Protein AF-A0A9Q9IBZ7-F1 (afdb_monomer_lite)

Structure (mmCIF, N/CA/C/O backbone):
data_AF-A0A9Q9IBZ7-F1
#
_entry.id   AF-A0A9Q9IBZ7-F1
#
loop_
_atom_site.group_PDB
_atom_site.id
_atom_site.type_symbol
_atom_site.label_atom_id
_atom_site.label_alt_id
_atom_site.label_comp_id
_atom_site.label_asym_id
_atom_site.label_entity_id
_atom_site.label_seq_id
_atom_site.pdbx_PDB_ins_code
_atom_site.Cartn_x
_atom_site.Cartn_y
_atom_site.Cartn_z
_atom_site.occupancy
_atom_site.B_iso_or_equiv
_atom_site.auth_seq_id
_atom_site.auth_comp_id
_atom_site.auth_asym_id
_atom_site.auth_atom_id
_atom_site.pdbx_PDB_model_num
ATOM 1 N N . MET A 1 1 ? -62.272 -36.941 -54.232 1.00 38.38 1 MET A N 1
ATOM 2 C CA . MET A 1 1 ? -61.628 -38.076 -54.923 1.00 38.38 1 MET A CA 1
ATOM 3 C C . MET A 1 1 ? -60.232 -37.636 -55.350 1.00 38.38 1 MET A C 1
ATOM 5 O O . MET A 1 1 ? -60.115 -36.541 -55.879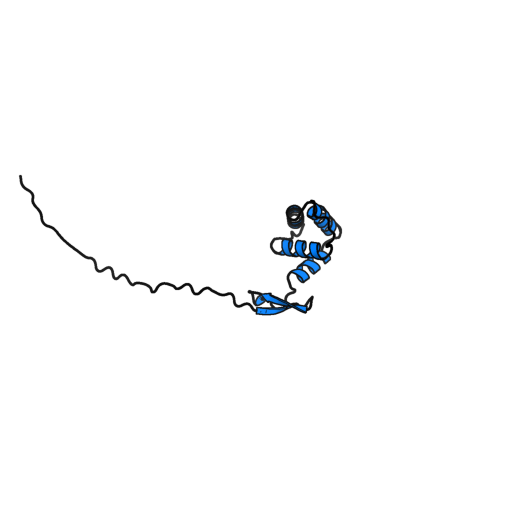 1.00 38.38 1 MET A O 1
ATOM 9 N N . THR A 1 2 ? -59.231 -38.475 -55.047 1.00 40.31 2 THR A N 1
ATOM 10 C CA . THR A 1 2 ? -57.867 -38.568 -55.629 1.00 40.31 2 THR A CA 1
ATOM 11 C C . THR A 1 2 ? -56.883 -37.388 -55.521 1.00 40.31 2 THR A C 1
ATOM 13 O O . THR A 1 2 ? -56.882 -36.484 -56.347 1.00 40.31 2 THR A O 1
ATOM 16 N N . THR A 1 3 ? -55.938 -37.501 -54.580 1.00 44.94 3 THR A N 1
ATOM 17 C CA . THR A 1 3 ? -54.510 -37.130 -54.753 1.00 44.94 3 THR A CA 1
ATOM 18 C C . THR A 1 3 ? -53.800 -38.251 -55.545 1.00 44.94 3 THR A C 1
ATOM 20 O O . THR A 1 3 ? -54.291 -39.383 -55.468 1.00 44.94 3 THR A O 1
ATOM 23 N N . PRO A 1 4 ? -52.681 -38.017 -56.281 1.00 52.25 4 PRO A N 1
ATOM 24 C CA . PRO A 1 4 ? -51.358 -37.988 -55.624 1.00 52.25 4 PRO A CA 1
ATOM 25 C C . PRO A 1 4 ? -50.210 -37.160 -56.279 1.00 52.25 4 PRO A C 1
ATOM 27 O O . PRO A 1 4 ? -50.201 -36.869 -57.467 1.00 52.25 4 PRO A O 1
ATOM 30 N N . LEU A 1 5 ? -49.232 -36.843 -55.413 1.00 40.31 5 LEU A N 1
ATOM 31 C CA . LEU A 1 5 ? -47.754 -36.814 -55.526 1.00 40.31 5 LEU A CA 1
ATOM 32 C C . LEU A 1 5 ? -47.020 -36.429 -56.833 1.00 40.31 5 LEU A C 1
ATOM 34 O O . LEU A 1 5 ? -47.054 -37.167 -57.813 1.00 40.31 5 LEU A O 1
ATOM 38 N N . SER A 1 6 ? -46.105 -35.449 -56.720 1.00 43.56 6 SER A N 1
ATOM 39 C CA . SER A 1 6 ? -44.623 -35.638 -56.721 1.00 43.56 6 SER A CA 1
ATOM 40 C C . SER A 1 6 ? -43.923 -34.267 -56.596 1.00 43.56 6 SER A C 1
ATOM 42 O O . SER A 1 6 ? -44.201 -33.366 -57.375 1.00 43.56 6 SER A O 1
ATOM 44 N N . SER A 1 7 ? -43.224 -33.974 -55.492 1.00 41.06 7 SER A N 1
ATOM 45 C CA . SER A 1 7 ? -41.791 -34.255 -55.234 1.00 41.06 7 SER A CA 1
ATOM 46 C C . SER A 1 7 ? -40.859 -33.405 -56.110 1.00 41.06 7 SER A C 1
ATOM 48 O O . SER A 1 7 ? -40.769 -33.630 -57.307 1.00 41.06 7 SER A O 1
ATOM 50 N N . ALA A 1 8 ? -40.221 -32.383 -55.518 1.00 40.72 8 ALA A N 1
ATOM 51 C CA . ALA A 1 8 ? -38.787 -32.384 -55.151 1.00 40.72 8 ALA A CA 1
ATOM 52 C C . ALA A 1 8 ? -37.955 -31.658 -56.235 1.00 40.72 8 ALA A C 1
ATOM 54 O O . ALA A 1 8 ? -38.229 -31.817 -57.411 1.00 40.72 8 ALA A O 1
ATOM 55 N N . SER A 1 9 ? -36.931 -30.846 -55.990 1.00 42.62 9 SER A N 1
ATOM 56 C CA . SER A 1 9 ? -36.236 -30.371 -54.793 1.00 42.62 9 SER A CA 1
ATOM 57 C C . SER A 1 9 ? -35.233 -29.303 -55.247 1.00 42.62 9 SER A C 1
ATOM 59 O O . SER A 1 9 ? -34.727 -29.417 -56.354 1.00 42.62 9 SER A O 1
ATOM 61 N N . GLY A 1 10 ? -34.886 -28.379 -54.343 1.00 34.22 10 GLY A N 1
ATOM 62 C CA . GLY A 1 10 ? -33.510 -27.918 -54.078 1.00 34.22 10 GLY A CA 1
ATOM 63 C C . GLY A 1 10 ? -32.733 -27.188 -55.191 1.00 34.22 10 GLY A C 1
ATOM 64 O O . GLY A 1 10 ? -32.746 -27.550 -56.349 1.00 34.22 10 GLY A O 1
ATOM 65 N N . GLY A 1 11 ? -31.952 -26.157 -54.918 1.00 37.53 11 GLY A N 1
ATOM 66 C CA . GLY A 1 11 ? -31.615 -25.530 -53.660 1.00 37.53 11 GLY A CA 1
ATOM 67 C C . GLY A 1 11 ? -31.117 -24.122 -53.947 1.00 37.53 11 GLY A C 1
ATOM 68 O O . GLY A 1 11 ? -30.552 -23.829 -54.995 1.00 37.53 11 GLY A O 1
ATOM 69 N N . THR A 1 12 ? -31.385 -23.228 -53.010 1.00 42.28 12 THR A N 1
ATOM 70 C CA . THR A 1 12 ? -30.814 -21.890 -53.000 1.00 42.28 12 THR A CA 1
ATOM 71 C C . THR A 1 12 ? -29.309 -22.013 -52.794 1.00 42.28 12 THR A C 1
ATOM 73 O O . THR A 1 12 ? -28.880 -22.427 -51.712 1.00 42.28 12 THR A O 1
ATOM 76 N N . ASP A 1 13 ? -28.527 -21.638 -53.805 1.00 41.38 13 ASP A N 1
ATOM 77 C CA . ASP A 1 13 ? -27.091 -21.381 -53.699 1.00 41.38 13 ASP A CA 1
ATOM 78 C C . ASP A 1 13 ? -26.866 -20.211 -52.737 1.00 41.38 13 ASP A C 1
ATOM 80 O O . ASP A 1 13 ? -26.723 -19.042 -53.099 1.00 41.38 13 ASP A O 1
ATOM 84 N N . ARG A 1 14 ? -26.890 -20.526 -51.444 1.00 46.03 14 ARG A N 1
ATOM 85 C CA . ARG A 1 14 ? -26.427 -19.625 -50.405 1.00 46.03 14 ARG A CA 1
ATOM 86 C C . ARG A 1 14 ? -24.920 -19.799 -50.374 1.00 46.03 14 ARG A C 1
ATOM 88 O O . ARG A 1 14 ? -24.415 -20.705 -49.709 1.00 46.03 14 ARG A O 1
ATOM 95 N N . ALA A 1 15 ? -24.230 -18.945 -51.129 1.00 41.88 15 ALA A N 1
ATOM 96 C CA . ALA A 1 15 ? -22.787 -18.764 -51.069 1.00 41.88 15 ALA A CA 1
ATOM 97 C C . ALA A 1 15 ? -22.377 -18.588 -49.601 1.00 41.88 15 ALA A C 1
ATOM 99 O O . ALA A 1 15 ? -22.444 -17.507 -49.016 1.00 41.88 15 ALA A O 1
ATOM 100 N N . THR A 1 16 ? -22.026 -19.705 -48.970 1.00 47.00 16 THR A N 1
ATOM 101 C CA . THR A 1 16 ? -21.500 -19.734 -47.618 1.00 47.00 16 THR A CA 1
ATOM 102 C C . THR A 1 16 ? -20.027 -19.456 -47.790 1.00 47.00 16 THR A C 1
ATOM 104 O O . THR A 1 16 ? -19.217 -20.371 -47.930 1.00 47.00 16 THR A O 1
ATOM 107 N N . THR A 1 17 ? -19.687 -18.172 -47.843 1.00 49.53 17 THR A N 1
ATOM 108 C CA . THR A 1 17 ? -18.316 -17.716 -47.661 1.00 49.53 17 THR A CA 1
ATOM 109 C C . THR A 1 17 ? -17.875 -18.231 -46.296 1.00 49.53 17 THR A C 1
ATOM 111 O O . THR A 1 17 ? -18.187 -17.642 -45.261 1.00 49.53 17 THR A O 1
ATOM 114 N N . ARG A 1 18 ? -17.203 -19.390 -46.276 1.00 48.19 18 ARG A N 1
ATOM 115 C CA . ARG A 1 18 ? -16.445 -19.855 -45.119 1.00 48.19 18 ARG A CA 1
ATOM 116 C C . ARG A 1 18 ? -15.372 -18.804 -44.881 1.00 48.19 18 ARG A C 1
ATOM 118 O O . ARG A 1 18 ? -14.331 -18.811 -45.529 1.00 48.19 18 ARG A O 1
ATOM 125 N N . LEU A 1 19 ? -15.659 -17.874 -43.975 1.00 55.09 19 LEU A N 1
ATOM 126 C CA . LEU A 1 19 ? -14.641 -17.041 -43.360 1.00 55.09 19 LEU A CA 1
ATOM 127 C C . LEU A 1 19 ? -13.583 -17.996 -42.791 1.00 55.09 19 LEU A C 1
ATOM 129 O O . LEU A 1 19 ? -13.955 -18.908 -42.042 1.00 55.09 19 LEU A O 1
ATOM 133 N N . PRO A 1 20 ? -12.298 -17.851 -43.159 1.00 46.09 20 PRO A N 1
ATOM 134 C CA . PRO A 1 20 ? -11.250 -18.634 -42.533 1.00 46.09 20 PRO A CA 1
ATOM 135 C C . PRO A 1 20 ? -11.364 -18.414 -41.029 1.00 46.09 20 PRO A C 1
ATOM 137 O O . PRO A 1 20 ? -11.504 -17.276 -40.569 1.00 46.09 20 PRO A O 1
ATOM 140 N N . GLY A 1 21 ? -11.389 -19.520 -40.284 1.00 47.22 21 GLY A N 1
ATOM 141 C CA . GLY A 1 21 ? -11.453 -19.491 -38.835 1.00 47.22 21 GLY A CA 1
ATOM 142 C C . GLY A 1 21 ? -10.446 -18.472 -38.327 1.00 47.22 21 GLY A C 1
ATOM 143 O O . GLY A 1 21 ? -9.260 -18.556 -38.645 1.00 47.22 21 GLY A O 1
ATOM 144 N N . ARG A 1 22 ? -10.931 -17.480 -37.573 1.00 51.72 22 ARG A N 1
ATOM 145 C CA . ARG A 1 22 ? -10.070 -16.660 -36.729 1.00 51.72 22 ARG A CA 1
ATOM 146 C C . ARG A 1 22 ? -9.387 -17.634 -35.782 1.00 51.72 22 ARG A C 1
ATOM 148 O O . ARG A 1 22 ? -9.927 -17.973 -34.734 1.00 51.72 22 ARG A O 1
ATOM 155 N N . THR A 1 23 ? -8.202 -18.101 -36.152 1.00 51.72 23 THR A N 1
ATOM 156 C CA . THR A 1 23 ? -7.213 -18.500 -35.169 1.00 51.72 23 THR A CA 1
ATOM 157 C C . THR A 1 23 ? -6.961 -17.234 -34.373 1.00 51.72 23 THR A C 1
ATOM 159 O O . THR A 1 23 ? -6.244 -16.341 -34.827 1.00 51.72 23 THR A O 1
ATOM 162 N N . SER A 1 24 ? -7.652 -17.100 -33.244 1.00 51.91 24 SER A N 1
ATOM 163 C CA . SER A 1 24 ? -7.319 -16.133 -32.215 1.00 51.91 24 SER A CA 1
ATOM 164 C C . SER A 1 24 ? -5.865 -16.410 -31.860 1.00 51.91 24 SER A C 1
ATOM 166 O O . SER A 1 24 ? -5.583 -17.328 -31.093 1.00 51.91 24 SER A O 1
ATOM 168 N N . ARG A 1 25 ? -4.922 -15.700 -32.496 1.00 60.19 25 ARG A N 1
ATOM 169 C CA . ARG A 1 25 ? -3.534 -15.704 -32.044 1.00 60.19 25 ARG A CA 1
ATOM 170 C C . ARG A 1 25 ? -3.617 -15.337 -30.567 1.00 60.19 25 ARG A C 1
ATOM 172 O O . ARG A 1 25 ? -4.233 -14.312 -30.265 1.00 60.19 25 ARG A O 1
ATOM 179 N N . PRO A 1 26 ? -3.078 -16.155 -29.652 1.00 55.69 26 PRO A N 1
ATOM 180 C CA . PRO A 1 26 ? -2.994 -15.730 -28.274 1.00 55.69 26 PRO A CA 1
ATOM 181 C C . PRO A 1 26 ? -2.203 -14.422 -28.288 1.00 55.69 26 PRO A C 1
ATOM 183 O O . PRO A 1 26 ? -1.053 -14.389 -28.725 1.00 55.69 26 PRO A O 1
ATOM 186 N N . HIS A 1 27 ? -2.852 -13.323 -27.902 1.00 59.22 27 HIS A N 1
ATOM 187 C CA . HIS A 1 27 ? -2.166 -12.073 -27.622 1.00 59.22 27 HIS A CA 1
ATOM 188 C C . HIS A 1 27 ? -1.297 -12.350 -26.401 1.00 59.22 27 HIS A C 1
ATOM 190 O O . HIS A 1 27 ? -1.751 -12.226 -25.268 1.00 59.22 27 HIS A O 1
ATOM 196 N N . HIS A 1 28 ? -0.076 -12.833 -26.622 1.00 62.88 28 HIS A N 1
ATOM 197 C CA . HIS A 1 28 ? 0.922 -12.845 -25.572 1.00 62.88 28 HIS A CA 1
ATOM 198 C C . HIS A 1 28 ? 1.247 -11.383 -25.288 1.00 62.88 28 HIS A C 1
ATOM 200 O O . HIS A 1 28 ? 1.708 -10.690 -26.201 1.00 62.88 28 HIS A O 1
ATOM 206 N N . PRO A 1 29 ? 0.934 -10.881 -24.081 1.00 68.06 29 PRO A N 1
ATOM 207 C CA . PRO A 1 29 ? 1.326 -9.532 -23.728 1.00 68.06 29 PRO A CA 1
ATOM 208 C C . PRO A 1 29 ? 2.845 -9.452 -23.865 1.00 68.06 29 PRO A C 1
ATOM 210 O O . PRO A 1 29 ? 3.569 -10.319 -23.371 1.00 68.06 29 PRO A O 1
ATOM 213 N N . ILE A 1 30 ? 3.326 -8.449 -24.598 1.00 81.00 30 ILE A N 1
ATOM 214 C CA . ILE A 1 30 ? 4.758 -8.181 -24.672 1.00 81.00 30 ILE A CA 1
ATOM 215 C C . ILE A 1 30 ? 5.163 -7.712 -23.281 1.00 81.00 30 ILE A C 1
ATOM 217 O O . ILE A 1 30 ? 4.749 -6.647 -22.830 1.00 81.00 30 ILE A O 1
ATOM 221 N N . MET A 1 31 ? 5.941 -8.541 -22.597 1.00 89.25 31 MET A N 1
ATOM 222 C CA . MET A 1 31 ? 6.463 -8.222 -21.280 1.00 89.25 31 MET A CA 1
ATOM 223 C C . MET A 1 31 ? 7.726 -7.376 -21.440 1.00 89.25 31 MET A C 1
ATOM 225 O O . MET A 1 31 ? 8.668 -7.785 -22.120 1.00 89.25 31 MET A O 1
ATOM 229 N N . VAL A 1 32 ? 7.749 -6.203 -20.813 1.00 88.12 32 VAL A N 1
ATOM 230 C CA . VAL A 1 32 ? 8.904 -5.303 -20.794 1.00 88.12 32 VAL A CA 1
ATOM 231 C C . VAL A 1 32 ? 9.604 -5.435 -19.450 1.00 88.12 32 VAL A C 1
ATOM 233 O O . VAL A 1 32 ? 8.978 -5.289 -18.401 1.00 88.12 32 VAL A O 1
ATOM 236 N N . GLN A 1 33 ? 10.905 -5.712 -19.484 1.00 90.69 33 GLN A N 1
ATOM 237 C CA . GLN A 1 33 ? 11.735 -5.734 -18.285 1.00 90.69 33 GLN A CA 1
ATOM 238 C C . GLN A 1 33 ? 12.301 -4.340 -18.015 1.00 90.69 33 GLN A C 1
ATOM 240 O O . GLN A 1 33 ? 12.798 -3.690 -18.934 1.00 90.69 33 GLN A O 1
ATOM 245 N N . TYR A 1 34 ? 12.254 -3.892 -16.764 1.00 89.88 34 TYR A N 1
ATOM 246 C CA . TYR A 1 34 ? 12.927 -2.671 -16.331 1.00 89.88 34 TYR A CA 1
ATOM 247 C C . TYR A 1 34 ? 13.399 -2.776 -14.880 1.00 89.88 34 TYR A C 1
ATOM 249 O O . TYR A 1 34 ? 12.888 -3.572 -14.091 1.00 89.88 34 TYR A O 1
ATOM 257 N N . THR A 1 35 ? 14.390 -1.963 -14.528 1.00 92.25 35 THR A N 1
ATOM 258 C CA . THR A 1 35 ? 14.906 -1.865 -13.162 1.00 92.25 35 THR A CA 1
ATOM 259 C C . THR A 1 35 ? 14.105 -0.826 -12.388 1.00 92.25 35 THR A C 1
ATOM 261 O O . THR A 1 35 ? 14.051 0.335 -12.793 1.00 92.25 35 THR A O 1
ATOM 264 N N . CYS A 1 36 ? 13.494 -1.226 -11.272 1.00 92.19 36 CYS A N 1
ATOM 265 C CA . CYS A 1 36 ? 12.755 -0.315 -10.403 1.00 92.19 36 CYS A CA 1
ATOM 266 C C . CYS A 1 36 ? 13.665 0.834 -9.926 1.00 92.19 36 CYS A C 1
ATOM 268 O O . CYS A 1 36 ? 14.7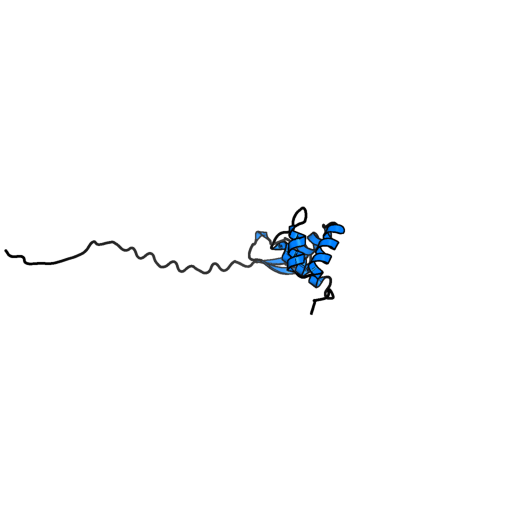01 0.553 -9.316 1.00 92.19 36 CYS A O 1
ATOM 270 N N . PRO A 1 37 ? 13.281 2.110 -10.114 1.00 90.12 37 PRO A N 1
ATOM 271 C CA . PRO A 1 37 ? 14.103 3.247 -9.698 1.00 90.12 37 PRO A CA 1
ATOM 272 C C . PRO A 1 37 ? 14.207 3.396 -8.173 1.00 90.12 37 PRO A C 1
ATOM 274 O O . PRO A 1 37 ? 15.148 4.012 -7.689 1.00 90.12 37 PRO A O 1
ATOM 277 N N . GLY A 1 38 ? 13.257 2.838 -7.411 1.00 89.62 38 GLY A N 1
ATOM 278 C CA . GLY A 1 38 ? 13.245 2.927 -5.948 1.00 89.62 38 GLY A CA 1
ATOM 279 C C . GLY A 1 38 ? 14.126 1.888 -5.250 1.00 89.62 38 GLY A C 1
ATOM 280 O O . GLY A 1 38 ? 14.829 2.220 -4.305 1.00 89.62 38 GLY A O 1
ATOM 281 N N . CYS A 1 39 ? 14.099 0.630 -5.703 1.00 91.19 39 CYS A N 1
ATOM 282 C CA . CYS A 1 39 ? 14.786 -0.480 -5.022 1.00 91.19 39 CYS A CA 1
ATOM 283 C C . CYS A 1 39 ? 15.793 -1.247 -5.891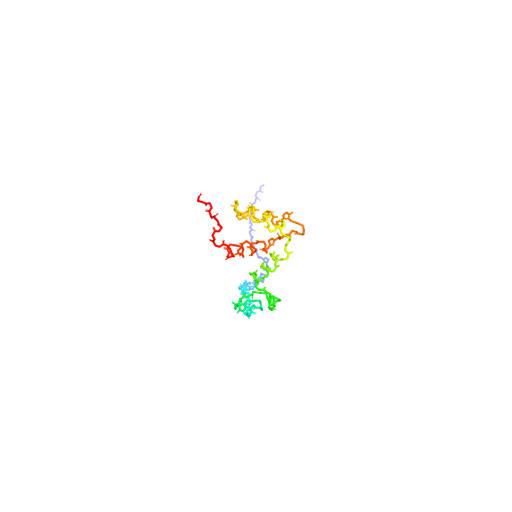 1.00 91.19 39 CYS A C 1
ATOM 285 O O . CYS A 1 39 ? 16.345 -2.247 -5.438 1.00 91.19 39 CYS A O 1
ATOM 287 N N . GLY A 1 40 ? 15.992 -0.860 -7.155 1.00 92.38 40 GLY A N 1
ATOM 288 C CA . GLY A 1 40 ? 16.930 -1.527 -8.065 1.00 92.38 40 GLY A CA 1
ATOM 289 C C . GLY A 1 40 ? 16.523 -2.943 -8.496 1.00 92.38 40 GLY A C 1
ATOM 290 O O . GLY A 1 40 ? 17.287 -3.620 -9.178 1.00 92.38 40 GLY A O 1
ATOM 291 N N . THR A 1 41 ? 15.334 -3.420 -8.116 1.00 91.62 41 THR A N 1
ATOM 292 C CA . THR A 1 41 ? 14.861 -4.759 -8.495 1.00 91.62 41 THR A CA 1
ATOM 293 C C . THR A 1 41 ? 14.472 -4.796 -9.971 1.00 91.62 41 THR A C 1
ATOM 295 O O . THR A 1 41 ? 13.709 -3.944 -10.430 1.00 91.62 41 THR A O 1
ATOM 298 N N . LEU A 1 42 ? 14.954 -5.804 -10.700 1.00 92.25 42 LEU A N 1
ATOM 299 C CA . LEU A 1 42 ? 14.523 -6.079 -12.069 1.00 92.25 42 LEU A CA 1
ATOM 300 C C . LEU A 1 42 ? 13.105 -6.666 -12.058 1.00 92.25 42 LEU A C 1
ATOM 302 O O . LEU A 1 42 ? 12.860 -7.696 -11.431 1.00 92.25 42 LEU A O 1
ATOM 306 N N . ILE A 1 43 ? 12.177 -6.015 -12.753 1.00 90.31 43 ILE A N 1
ATOM 307 C CA . ILE A 1 43 ? 10.765 -6.403 -12.816 1.00 90.31 43 ILE A CA 1
ATOM 308 C C . ILE A 1 43 ? 10.267 -6.457 -14.254 1.00 90.31 43 ILE A C 1
ATOM 310 O O . ILE A 1 43 ? 10.813 -5.813 -15.145 1.00 90.31 43 ILE A O 1
ATOM 314 N N . SER A 1 44 ? 9.218 -7.247 -14.471 1.00 89.44 44 SER A N 1
ATOM 315 C CA . SER A 1 44 ? 8.610 -7.475 -15.779 1.00 89.44 44 SER A CA 1
ATOM 316 C C . SER A 1 44 ? 7.160 -7.000 -15.763 1.00 89.44 44 SER A C 1
ATOM 318 O O . SER A 1 44 ? 6.375 -7.447 -14.924 1.00 89.44 44 SER A O 1
ATOM 320 N N . VAL A 1 45 ? 6.799 -6.089 -16.667 1.00 85.00 45 VAL A N 1
ATOM 321 C CA . VAL A 1 45 ? 5.452 -5.505 -16.759 1.00 85.00 45 VAL A CA 1
ATOM 322 C C . VAL A 1 45 ? 4.855 -5.715 -18.143 1.00 85.00 45 VAL A C 1
ATOM 324 O O . VAL A 1 45 ? 5.544 -5.611 -19.152 1.00 85.00 45 VAL A O 1
ATOM 327 N N . GLY A 1 46 ? 3.553 -6.001 -18.196 1.00 84.38 46 GLY A N 1
ATOM 328 C CA . GLY A 1 46 ? 2.815 -6.132 -19.459 1.00 84.38 46 GLY A CA 1
ATOM 329 C C . GLY A 1 46 ? 2.358 -4.797 -20.060 1.00 84.38 46 GLY A C 1
ATOM 330 O O . GLY A 1 46 ? 1.825 -4.783 -21.164 1.00 84.38 46 GLY A O 1
ATOM 331 N N . ASP A 1 47 ? 2.545 -3.687 -19.338 1.00 83.56 47 ASP A N 1
ATOM 332 C CA . ASP A 1 47 ? 2.218 -2.333 -19.790 1.00 83.56 47 ASP A CA 1
ATOM 333 C C . ASP A 1 47 ? 3.484 -1.472 -19.806 1.00 83.56 47 ASP A C 1
ATOM 335 O O . ASP A 1 47 ? 4.041 -1.137 -18.758 1.00 83.56 47 ASP A O 1
ATOM 339 N N . ALA A 1 48 ? 3.926 -1.103 -21.010 1.00 80.69 48 ALA A N 1
ATOM 340 C CA . ALA A 1 48 ? 5.119 -0.293 -21.226 1.00 80.69 48 ALA A CA 1
ATOM 341 C C . ALA A 1 48 ? 5.018 1.116 -20.612 1.00 80.69 48 ALA A C 1
ATOM 343 O O . ALA A 1 48 ? 6.050 1.727 -20.352 1.00 80.69 48 ALA A O 1
ATOM 344 N N . ARG A 1 49 ? 3.807 1.629 -20.335 1.00 83.62 49 ARG A N 1
ATOM 345 C CA . ARG A 1 49 ? 3.629 2.930 -19.661 1.00 83.62 49 ARG A CA 1
ATOM 346 C C . ARG A 1 49 ? 4.139 2.922 -18.223 1.00 83.62 49 ARG A C 1
ATOM 348 O O . ARG A 1 49 ? 4.484 3.977 -17.712 1.00 83.62 49 ARG A O 1
ATOM 355 N N . ARG A 1 50 ? 4.217 1.741 -17.601 1.00 78.94 50 ARG A N 1
ATOM 356 C CA . ARG A 1 50 ? 4.698 1.562 -16.223 1.00 78.94 50 ARG A CA 1
ATOM 357 C C . ARG A 1 50 ? 6.221 1.484 -16.120 1.00 78.94 50 ARG A C 1
ATOM 359 O O . ARG A 1 50 ? 6.760 1.345 -15.024 1.00 78.94 50 ARG A O 1
ATOM 366 N N . VAL A 1 51 ? 6.928 1.511 -17.250 1.00 82.75 51 VAL A N 1
ATOM 367 C CA . VAL A 1 51 ? 8.393 1.539 -17.268 1.00 82.75 51 VAL A CA 1
ATOM 368 C C . VAL A 1 51 ? 8.863 2.873 -16.698 1.00 82.75 51 VAL A C 1
ATOM 370 O O . VAL A 1 51 ? 8.452 3.932 -17.163 1.00 82.75 51 VAL A O 1
ATOM 373 N N . GLY A 1 52 ? 9.741 2.812 -15.698 1.00 81.56 52 GLY A N 1
ATOM 374 C CA . GLY A 1 52 ? 10.243 3.997 -14.996 1.00 81.56 52 GLY A CA 1
ATOM 375 C C . GLY A 1 52 ? 9.392 4.431 -13.799 1.00 81.56 52 GLY A C 1
ATOM 376 O O . GLY A 1 52 ? 9.823 5.303 -13.051 1.00 81.56 52 GLY A O 1
ATOM 377 N N . GLU A 1 53 ? 8.237 3.803 -13.563 1.00 86.81 53 GLU A N 1
ATOM 378 C CA . GLU A 1 53 ? 7.495 3.963 -12.308 1.00 86.81 53 GLU A CA 1
ATOM 379 C C . GLU A 1 53 ? 8.140 3.127 -11.182 1.00 86.81 53 GLU A C 1
ATOM 381 O O . GLU A 1 53 ? 8.852 2.155 -11.453 1.00 86.81 53 GLU A O 1
ATOM 386 N N . PRO A 1 54 ? 7.918 3.457 -9.897 1.00 89.75 54 PRO A N 1
ATOM 387 C CA . PRO A 1 54 ? 8.263 2.556 -8.802 1.00 89.75 54 PRO A CA 1
ATOM 388 C C . PRO A 1 54 ? 7.541 1.207 -8.943 1.00 89.75 54 PRO A C 1
ATOM 390 O O . PRO A 1 54 ? 6.376 1.144 -9.338 1.00 89.75 54 PRO A O 1
ATOM 393 N N . CYS A 1 55 ? 8.205 0.112 -8.558 1.00 91.62 55 CYS A N 1
ATOM 394 C CA . CYS A 1 55 ? 7.544 -1.189 -8.461 1.00 91.62 55 CYS A CA 1
ATOM 395 C C . CYS A 1 55 ? 6.418 -1.150 -7.415 1.00 91.62 55 CYS A C 1
ATOM 397 O O . CYS A 1 55 ? 6.414 -0.285 -6.537 1.00 91.62 55 CYS A O 1
ATOM 399 N N . SER A 1 56 ? 5.489 -2.112 -7.460 1.00 90.00 56 SER A N 1
ATOM 400 C CA . SER A 1 56 ? 4.323 -2.123 -6.561 1.00 90.00 56 SER A CA 1
ATOM 401 C C . SER A 1 56 ? 4.700 -2.053 -5.078 1.00 90.00 56 SER A C 1
ATOM 403 O O . SER A 1 56 ? 4.067 -1.328 -4.322 1.00 90.00 56 SER A O 1
ATOM 405 N N . MET A 1 57 ? 5.796 -2.704 -4.678 1.00 91.25 57 MET A N 1
ATOM 406 C CA . MET A 1 57 ? 6.309 -2.643 -3.305 1.00 91.25 57 MET A CA 1
ATOM 407 C C . MET A 1 57 ? 6.832 -1.254 -2.922 1.00 91.25 57 MET A C 1
ATOM 409 O O . MET A 1 57 ? 6.565 -0.784 -1.821 1.00 91.25 57 MET A O 1
ATOM 413 N N . CYS A 1 58 ? 7.566 -0.583 -3.815 1.00 93.19 58 CYS A N 1
ATOM 414 C CA . CYS A 1 58 ? 8.041 0.779 -3.567 1.00 93.19 58 CYS A CA 1
ATOM 415 C C . CYS A 1 58 ? 6.880 1.777 -3.540 1.00 93.19 58 CYS A C 1
ATOM 417 O O . CYS A 1 58 ? 6.849 2.647 -2.677 1.00 93.19 58 CYS A O 1
ATOM 419 N N . ALA A 1 59 ? 5.911 1.634 -4.446 1.00 92.88 59 ALA A N 1
ATOM 420 C CA . ALA A 1 59 ? 4.709 2.463 -4.457 1.00 92.88 59 ALA A CA 1
ATOM 421 C C . ALA A 1 59 ? 3.864 2.257 -3.185 1.00 92.88 59 ALA A C 1
ATOM 423 O O . ALA A 1 59 ? 3.342 3.220 -2.621 1.00 92.88 59 ALA A O 1
ATOM 424 N N . ALA A 1 60 ? 3.755 1.015 -2.702 1.00 94.75 60 ALA A N 1
ATOM 425 C CA . ALA A 1 60 ? 3.115 0.690 -1.432 1.00 94.75 60 ALA A CA 1
ATOM 426 C C . ALA A 1 60 ? 3.843 1.336 -0.243 1.00 94.75 60 ALA A C 1
ATOM 428 O O . ALA A 1 60 ? 3.195 1.993 0.567 1.00 94.75 60 ALA A O 1
ATOM 429 N N . GLY A 1 61 ? 5.175 1.236 -0.177 1.00 94.94 61 GLY A N 1
ATOM 430 C CA . GLY A 1 61 ? 5.973 1.894 0.864 1.00 94.94 61 GLY A CA 1
ATOM 431 C C . GLY A 1 61 ? 5.793 3.415 0.878 1.00 94.94 61 GLY A C 1
ATOM 432 O O . GLY A 1 61 ? 5.486 3.988 1.917 1.00 94.94 61 GLY A O 1
ATOM 433 N N . GLN A 1 62 ? 5.847 4.062 -0.290 1.00 94.50 62 GLN A N 1
ATOM 434 C CA . GLN A 1 62 ? 5.578 5.503 -0.411 1.00 94.50 62 GLN A CA 1
ATOM 435 C C . GLN A 1 62 ? 4.164 5.868 0.053 1.00 94.50 62 GLN A C 1
ATOM 437 O O . GLN A 1 62 ? 3.956 6.889 0.704 1.00 94.50 62 GLN A O 1
ATOM 442 N N . THR A 1 63 ? 3.180 5.020 -0.259 1.00 94.94 63 THR A N 1
ATOM 443 C CA . THR A 1 63 ? 1.804 5.227 0.203 1.00 94.94 63 THR A CA 1
ATOM 444 C C . THR A 1 63 ? 1.733 5.136 1.716 1.00 94.94 63 THR A C 1
ATOM 446 O O . THR A 1 63 ? 1.190 6.044 2.333 1.00 94.94 63 THR A O 1
ATOM 449 N N . TRP A 1 64 ? 2.325 4.099 2.312 1.00 95.88 64 TRP A N 1
ATOM 450 C CA . TRP A 1 64 ? 2.398 3.937 3.761 1.00 95.88 64 TRP A CA 1
ATOM 451 C C . TRP A 1 64 ? 2.973 5.177 4.454 1.00 95.88 64 TRP A C 1
ATOM 453 O O . TRP A 1 64 ? 2.362 5.706 5.380 1.00 95.88 64 TRP A O 1
ATOM 463 N N . GLU A 1 65 ? 4.107 5.673 3.960 1.00 95.06 65 GLU A N 1
ATOM 464 C CA . GLU A 1 65 ? 4.799 6.851 4.497 1.00 95.06 65 GLU A CA 1
ATOM 465 C C . GLU A 1 65 ? 3.990 8.145 4.349 1.00 95.06 65 GLU A C 1
ATOM 467 O O . GLU A 1 65 ? 4.119 9.046 5.174 1.00 95.06 65 GLU A O 1
ATOM 472 N N . SER A 1 66 ? 3.133 8.236 3.328 1.00 95.12 66 SER A N 1
ATOM 473 C CA . SER A 1 66 ? 2.265 9.400 3.111 1.00 95.12 66 SER A CA 1
ATOM 474 C C . SER A 1 66 ? 1.028 9.441 4.016 1.00 95.12 66 SER A C 1
ATOM 476 O O . SER A 1 66 ? 0.385 10.487 4.122 1.00 95.12 66 SER A O 1
ATOM 478 N N . LEU A 1 67 ? 0.669 8.319 4.650 1.00 95.88 67 LEU A N 1
ATOM 479 C CA . LEU A 1 67 ? -0.495 8.243 5.529 1.00 95.88 67 LEU A CA 1
ATOM 480 C C . LEU A 1 67 ? -0.251 8.965 6.850 1.00 95.88 67 LEU A C 1
ATOM 482 O O . LEU A 1 67 ? 0.859 8.991 7.382 1.00 95.88 67 LEU A O 1
ATOM 486 N N . SER A 1 68 ? -1.330 9.491 7.429 1.00 96.94 68 SER A N 1
ATOM 487 C CA . SER A 1 68 ? -1.274 10.005 8.792 1.00 96.94 68 SER A CA 1
ATOM 488 C C . SER A 1 68 ? -0.966 8.874 9.778 1.00 96.94 68 SER A C 1
ATOM 490 O O . SER A 1 68 ? -1.317 7.711 9.558 1.00 96.94 68 SER A O 1
ATOM 492 N N . THR A 1 69 ? -0.363 9.209 10.920 1.00 96.00 69 THR A N 1
ATOM 493 C CA . THR A 1 69 ? -0.113 8.226 11.987 1.00 96.00 69 THR A CA 1
ATOM 494 C C . THR A 1 69 ? -1.402 7.537 12.448 1.00 96.00 69 THR A C 1
ATOM 496 O O . THR A 1 69 ? -1.386 6.349 12.766 1.00 96.00 69 THR A O 1
ATOM 499 N N . GLN A 1 70 ? -2.531 8.251 12.446 1.00 96.88 70 GLN A N 1
ATOM 500 C CA . GLN A 1 70 ? -3.833 7.691 12.809 1.00 96.88 70 GLN A CA 1
ATOM 501 C C . GLN A 1 70 ? -4.324 6.660 11.781 1.00 96.88 70 GLN A C 1
ATOM 503 O O . GLN A 1 70 ? -4.804 5.591 12.168 1.00 96.88 70 GLN A O 1
ATOM 508 N N . ASP A 1 71 ? -4.175 6.937 10.485 1.00 97.19 71 ASP A N 1
ATOM 509 C CA . ASP A 1 71 ? -4.570 6.000 9.427 1.00 97.19 71 ASP A CA 1
ATOM 510 C C . ASP A 1 71 ? -3.684 4.753 9.444 1.00 97.19 71 ASP A C 1
ATOM 512 O O . ASP A 1 71 ? -4.188 3.632 9.363 1.00 97.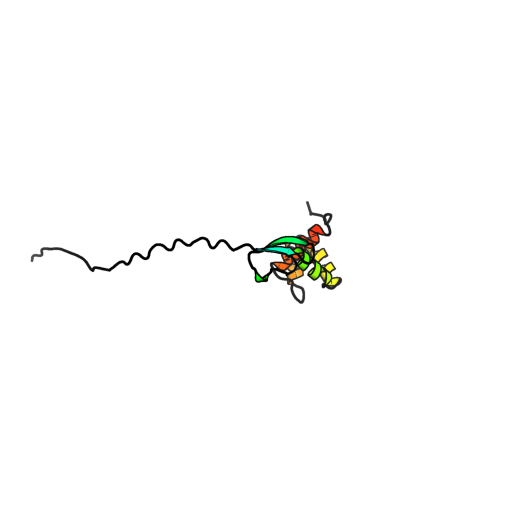19 71 ASP A O 1
ATOM 516 N N . GLN A 1 72 ? -2.375 4.931 9.650 1.00 97.00 72 GLN A N 1
ATOM 517 C CA . GLN A 1 72 ? -1.436 3.823 9.830 1.00 97.00 72 GLN A CA 1
ATOM 518 C C . GLN A 1 72 ? -1.856 2.918 10.999 1.00 97.00 72 GLN A C 1
ATOM 520 O O . GLN A 1 72 ? -1.964 1.699 10.844 1.00 97.00 72 GLN A O 1
ATOM 525 N N . GLN A 1 73 ? -2.158 3.500 12.163 1.00 96.06 73 GLN A N 1
ATOM 526 C CA . GLN A 1 73 ? -2.623 2.746 13.332 1.00 96.06 73 GLN A CA 1
ATOM 527 C C . GLN A 1 73 ? -3.955 2.034 13.074 1.00 96.06 73 GLN A C 1
ATOM 529 O O . GLN A 1 73 ? -4.120 0.884 13.487 1.00 96.06 73 GLN A O 1
ATOM 534 N N . THR A 1 74 ? -4.879 2.683 12.365 1.00 96.50 74 THR A N 1
ATOM 535 C CA . THR A 1 74 ? -6.184 2.113 12.000 1.00 96.50 74 THR A CA 1
ATOM 536 C C . THR A 1 74 ? -6.016 0.892 11.096 1.00 96.50 74 THR A C 1
ATOM 538 O O . THR A 1 74 ? -6.584 -0.167 11.377 1.00 96.50 74 THR A O 1
ATOM 541 N N . ILE A 1 75 ? -5.181 0.999 10.057 1.00 96.44 75 ILE A N 1
ATOM 542 C CA . ILE A 1 75 ? -4.880 -0.115 9.149 1.00 96.44 75 ILE A CA 1
ATOM 543 C C . ILE A 1 75 ? -4.207 -1.261 9.907 1.00 96.44 75 ILE A C 1
ATOM 545 O O . ILE A 1 75 ? -4.641 -2.402 9.770 1.00 96.44 75 ILE A O 1
ATOM 549 N N . LEU A 1 76 ? -3.188 -0.988 10.730 1.00 95.81 76 LEU A N 1
ATOM 550 C CA . LEU A 1 76 ? -2.480 -2.030 11.488 1.00 95.81 76 LEU A CA 1
ATOM 551 C C . LEU A 1 76 ? -3.391 -2.731 12.499 1.00 95.81 76 LEU A C 1
ATOM 553 O O . LEU A 1 76 ? -3.332 -3.951 12.653 1.00 95.81 76 LEU A O 1
ATOM 557 N N . ALA A 1 77 ? -4.250 -1.981 13.191 1.00 95.12 77 ALA A N 1
ATOM 558 C CA . ALA A 1 77 ? -5.236 -2.557 14.096 1.00 95.12 77 ALA A CA 1
ATOM 559 C C . ALA A 1 77 ? -6.190 -3.497 13.350 1.00 95.12 77 ALA A C 1
ATOM 561 O O . ALA A 1 77 ? -6.376 -4.630 13.786 1.00 95.12 77 ALA A O 1
ATOM 562 N N . ALA A 1 78 ? -6.718 -3.077 12.200 1.00 96.56 78 ALA A N 1
ATOM 563 C CA . ALA A 1 78 ? -7.601 -3.909 11.392 1.00 96.56 78 ALA A CA 1
ATOM 564 C C . ALA A 1 78 ? -6.879 -5.131 10.794 1.00 96.56 78 ALA A C 1
ATOM 566 O O . ALA A 1 78 ? -7.402 -6.241 10.857 1.00 96.56 78 ALA A O 1
ATOM 567 N N . ALA A 1 79 ? -5.663 -4.959 10.270 1.00 94.06 79 ALA A N 1
ATOM 568 C CA . ALA A 1 79 ? -4.880 -6.027 9.649 1.00 94.06 79 ALA A CA 1
ATOM 569 C C . ALA A 1 79 ? -4.517 -7.154 10.632 1.00 94.06 79 ALA A C 1
ATOM 571 O O . ALA A 1 79 ? -4.453 -8.313 10.222 1.00 94.06 79 ALA A O 1
ATOM 572 N N . ARG A 1 80 ? -4.379 -6.856 11.934 1.00 92.50 80 ARG A N 1
ATOM 573 C CA . ARG A 1 80 ? -4.215 -7.878 12.989 1.00 92.50 80 ARG A CA 1
ATOM 574 C C . ARG A 1 80 ? -5.405 -8.833 13.112 1.00 92.50 80 ARG A C 1
ATOM 576 O O . ARG A 1 80 ? -5.230 -9.960 13.560 1.00 92.50 80 ARG A O 1
ATOM 583 N N . HIS A 1 81 ? -6.597 -8.420 12.687 1.00 93.00 81 HIS A N 1
ATOM 584 C CA . HIS A 1 81 ? -7.777 -9.288 12.610 1.00 93.00 81 HIS A CA 1
ATOM 585 C C . HIS A 1 81 ? -7.878 -10.050 11.277 1.00 93.00 81 HIS A C 1
ATOM 587 O O . HIS A 1 81 ? -8.814 -10.822 11.074 1.00 93.00 81 HIS A O 1
ATOM 593 N N . GLY A 1 82 ? -6.920 -9.848 10.369 1.00 93.12 82 GLY A N 1
ATOM 594 C CA . GLY A 1 82 ? -6.811 -10.534 9.089 1.00 93.12 82 GLY A CA 1
ATOM 595 C C . GLY A 1 82 ? -6.806 -9.589 7.887 1.00 93.12 82 GLY A C 1
ATOM 596 O O . GLY A 1 82 ? -7.216 -8.428 7.951 1.00 93.12 82 GLY A O 1
ATOM 597 N N . ALA A 1 83 ? -6.378 -10.127 6.741 1.00 93.50 83 ALA A N 1
ATOM 598 C CA . ALA A 1 83 ? -6.198 -9.363 5.507 1.00 93.50 83 ALA A CA 1
ATOM 599 C C . ALA A 1 83 ? -7.483 -8.657 5.036 1.00 93.50 83 ALA A C 1
ATOM 601 O O . ALA A 1 83 ? -7.428 -7.507 4.615 1.00 93.50 83 ALA A O 1
ATOM 602 N N . ILE A 1 84 ? -8.651 -9.304 5.148 1.00 96.81 84 ILE A N 1
ATOM 603 C CA . ILE A 1 84 ? -9.933 -8.706 4.733 1.00 96.81 84 ILE A CA 1
ATOM 604 C C . ILE A 1 84 ? -10.258 -7.469 5.577 1.00 96.81 84 ILE A C 1
ATOM 606 O O . ILE A 1 84 ? -10.639 -6.442 5.022 1.00 96.81 84 ILE A O 1
ATOM 610 N N . ALA A 1 85 ? -10.074 -7.541 6.898 1.00 96.81 85 ALA A N 1
ATOM 611 C CA . ALA A 1 85 ? -10.300 -6.402 7.783 1.00 96.81 85 ALA A CA 1
ATOM 612 C C . ALA A 1 85 ? -9.349 -5.242 7.445 1.00 96.81 85 ALA A C 1
ATOM 614 O O . ALA A 1 85 ? -9.798 -4.103 7.328 1.00 96.81 85 ALA A O 1
ATOM 615 N N . GLY A 1 86 ? -8.071 -5.536 7.179 1.00 96.75 86 GLY A N 1
ATOM 616 C CA . GLY A 1 86 ? -7.109 -4.544 6.690 1.00 96.75 86 GLY A CA 1
ATOM 617 C C . GLY A 1 86 ? -7.539 -3.879 5.373 1.00 96.75 86 GLY A C 1
ATOM 618 O O . GLY A 1 86 ? -7.529 -2.653 5.274 1.00 96.75 86 GLY A O 1
ATOM 619 N N . LEU A 1 87 ? -7.979 -4.664 4.378 1.00 97.69 87 LEU A N 1
ATOM 620 C CA . LEU A 1 87 ? -8.490 -4.150 3.095 1.00 97.69 87 LEU A CA 1
ATOM 621 C C . LEU A 1 87 ? -9.715 -3.244 3.269 1.00 97.69 87 LEU A C 1
ATOM 623 O O . LEU A 1 87 ? -9.824 -2.227 2.585 1.00 97.69 87 LEU A O 1
ATOM 627 N N . LEU A 1 88 ? -10.633 -3.602 4.169 1.00 98.00 88 LEU A N 1
ATOM 628 C CA . LEU A 1 88 ? -11.813 -2.787 4.456 1.00 98.00 88 LEU A CA 1
ATOM 629 C C . LEU A 1 88 ? -11.430 -1.468 5.133 1.00 98.00 88 LEU A C 1
ATOM 631 O O . LEU A 1 88 ? -11.890 -0.422 4.688 1.00 98.00 88 LEU A O 1
ATOM 635 N N . ALA A 1 89 ? -10.525 -1.498 6.115 1.00 97.62 89 ALA A N 1
ATOM 636 C CA . ALA A 1 89 ? -10.031 -0.282 6.761 1.00 97.62 89 ALA A CA 1
ATOM 637 C C . ALA A 1 89 ? -9.403 0.687 5.747 1.00 97.62 89 ALA A C 1
ATOM 639 O O . ALA A 1 89 ? -9.718 1.870 5.748 1.00 97.62 89 ALA A O 1
ATOM 640 N N . MET A 1 90 ? -8.587 0.172 4.824 1.00 98.19 90 MET A N 1
ATOM 641 C CA . MET A 1 90 ? -8.004 0.950 3.725 1.00 98.19 90 MET A CA 1
ATOM 642 C C . MET A 1 90 ? -9.044 1.551 2.770 1.00 98.19 90 MET A C 1
ATOM 644 O O . MET A 1 90 ? -8.896 2.692 2.326 1.00 98.19 90 MET A O 1
ATOM 648 N N . ARG A 1 91 ? -10.097 0.792 2.447 1.00 97.94 91 ARG A N 1
ATOM 649 C CA . ARG A 1 91 ? -11.203 1.253 1.596 1.00 97.94 91 ARG A CA 1
ATOM 650 C C . ARG A 1 91 ? -11.997 2.380 2.256 1.00 97.94 91 ARG A C 1
ATOM 652 O O . ARG A 1 91 ? -12.513 3.233 1.541 1.00 97.94 91 ARG A O 1
ATOM 659 N N . ASP A 1 92 ? -12.108 2.361 3.578 1.00 97.56 92 ASP A N 1
ATOM 660 C CA . ASP A 1 92 ? -12.939 3.296 4.336 1.00 97.56 92 ASP A CA 1
ATOM 661 C C . ASP A 1 92 ? -12.187 4.602 4.703 1.00 97.56 92 ASP A C 1
ATOM 663 O O . ASP A 1 92 ? -12.789 5.524 5.255 1.00 97.56 92 ASP A O 1
ATOM 667 N N . LEU A 1 93 ? -10.898 4.728 4.345 1.00 96.62 93 LEU A N 1
ATOM 668 C CA . LEU A 1 93 ? -10.114 5.965 4.484 1.00 96.62 93 LEU A CA 1
ATOM 669 C C . LEU A 1 93 ? -10.569 7.086 3.535 1.00 96.62 93 LEU A C 1
ATOM 671 O O . LEU A 1 93 ? -11.239 6.862 2.525 1.00 96.62 93 LEU A O 1
ATOM 675 N N . THR A 1 94 ? -10.141 8.317 3.834 1.00 93.31 94 THR A N 1
ATOM 676 C CA . THR A 1 94 ? -10.335 9.491 2.969 1.00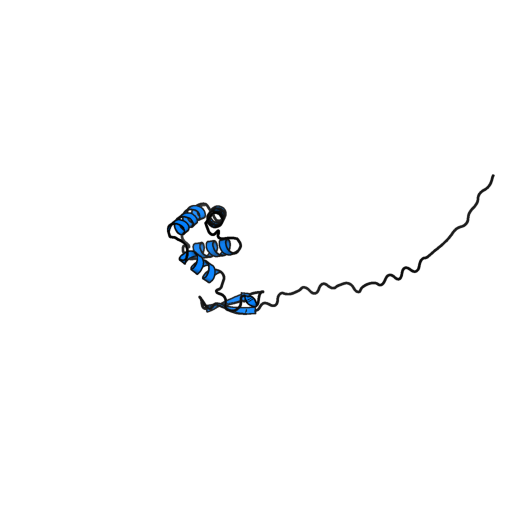 93.31 94 THR A CA 1
ATOM 677 C C . THR A 1 94 ? -8.992 10.186 2.687 1.00 93.31 94 THR A C 1
ATOM 679 O O . THR A 1 94 ? -8.467 10.839 3.585 1.00 93.31 94 THR A O 1
ATOM 682 N N . PRO A 1 95 ? -8.445 10.107 1.455 1.00 92.44 95 PRO A N 1
ATOM 683 C CA . PRO A 1 95 ? -8.967 9.358 0.308 1.00 92.44 95 PRO A CA 1
ATOM 684 C C . PRO A 1 95 ? -8.842 7.829 0.486 1.00 92.44 95 PRO A C 1
ATOM 686 O O . PRO A 1 95 ? -7.939 7.362 1.178 1.00 92.44 95 PRO A O 1
ATOM 689 N N . PRO A 1 96 ? -9.716 7.033 -0.159 1.00 96.19 96 PRO A N 1
ATOM 690 C CA . PRO A 1 96 ? -9.711 5.582 -0.004 1.00 96.19 96 PRO A CA 1
ATOM 691 C C . PRO A 1 96 ? -8.567 4.928 -0.783 1.00 96.19 96 PRO A C 1
ATOM 693 O O . PRO A 1 96 ? -8.341 5.243 -1.956 1.00 96.19 96 PRO A O 1
ATOM 696 N N . ILE A 1 97 ? -7.921 3.931 -0.178 1.00 96.75 97 ILE A N 1
ATOM 697 C CA . ILE A 1 97 ? -6.937 3.081 -0.855 1.00 96.75 97 ILE A CA 1
ATOM 698 C C . ILE A 1 97 ? -7.679 1.890 -1.467 1.00 96.75 97 ILE A C 1
ATOM 700 O O . ILE A 1 97 ? -8.284 1.076 -0.770 1.00 96.75 97 ILE A O 1
ATOM 704 N N . ARG A 1 98 ? -7.671 1.798 -2.799 1.00 94.94 98 ARG A N 1
ATOM 705 C CA . ARG A 1 98 ? -8.464 0.815 -3.554 1.00 94.94 98 ARG A CA 1
ATOM 706 C C . ARG A 1 98 ? -7.619 -0.350 -4.052 1.00 94.94 98 ARG A C 1
ATOM 708 O O . ARG A 1 98 ? -6.399 -0.268 -4.160 1.00 94.94 98 ARG A O 1
ATOM 715 N N . LEU A 1 99 ? -8.297 -1.438 -4.407 1.00 94.81 99 LEU A N 1
ATOM 716 C CA . LEU A 1 99 ? -7.685 -2.530 -5.157 1.00 94.81 99 LEU A CA 1
ATOM 717 C C . LEU A 1 99 ? -7.220 -2.043 -6.545 1.00 94.81 99 LEU A C 1
ATOM 719 O O . LEU A 1 99 ? -7.910 -1.219 -7.150 1.00 94.81 99 LEU A O 1
ATOM 723 N N . PRO A 1 100 ? -6.093 -2.562 -7.069 1.00 91.44 100 PRO A N 1
ATOM 724 C CA . PRO A 1 100 ? -5.229 -3.584 -6.461 1.00 91.44 100 PRO A CA 1
ATOM 725 C C . PRO A 1 100 ? -4.229 -3.040 -5.423 1.00 91.44 100 PRO A C 1
ATOM 727 O O . PRO A 1 100 ? -3.714 -3.820 -4.634 1.00 91.44 100 PRO A O 1
ATOM 730 N N . HIS A 1 101 ? -4.010 -1.724 -5.364 1.00 92.75 101 HIS A N 1
ATOM 731 C CA . HIS A 1 101 ? -2.967 -1.087 -4.543 1.00 92.75 101 HIS A CA 1
ATOM 732 C C . HIS A 1 101 ? -3.047 -1.417 -3.042 1.00 92.75 101 HIS A C 1
ATOM 734 O O . HIS A 1 101 ? -2.029 -1.602 -2.383 1.00 92.75 101 HIS A O 1
ATOM 740 N N . ALA A 1 102 ? -4.256 -1.580 -2.499 1.00 96.12 102 ALA A N 1
ATOM 741 C CA . ALA A 1 102 ? -4.450 -2.016 -1.113 1.00 96.12 102 ALA A CA 1
ATOM 742 C C . ALA A 1 102 ? -3.843 -3.408 -0.816 1.00 96.12 102 ALA A C 1
ATOM 744 O O . ALA A 1 102 ? -3.374 -3.658 0.292 1.00 96.12 102 ALA A O 1
ATOM 745 N N . VAL A 1 103 ? -3.819 -4.319 -1.798 1.00 96.44 103 VAL A N 1
ATOM 746 C CA . VAL A 1 103 ? -3.183 -5.642 -1.645 1.00 96.44 103 VAL A CA 1
ATOM 747 C C . VAL A 1 103 ? -1.668 -5.502 -1.603 1.00 96.44 103 VAL A C 1
ATOM 749 O O . VAL A 1 103 ? -1.029 -6.120 -0.753 1.00 96.44 103 VAL A O 1
ATOM 752 N N . ASP A 1 104 ? -1.103 -4.661 -2.472 1.00 94.56 104 ASP A N 1
ATOM 753 C CA . ASP A 1 104 ? 0.331 -4.368 -2.469 1.00 94.56 104 ASP A CA 1
ATOM 754 C C . ASP A 1 104 ? 0.763 -3.751 -1.128 1.00 94.56 104 ASP A C 1
ATOM 756 O O . ASP A 1 104 ? 1.808 -4.112 -0.585 1.00 94.56 104 ASP A O 1
ATOM 760 N N . LEU A 1 105 ? -0.079 -2.890 -0.541 1.00 95.25 105 LEU A N 1
ATOM 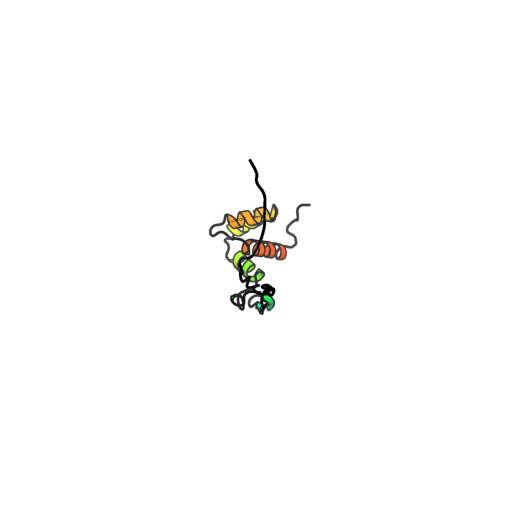761 C CA . LEU A 1 105 ? 0.161 -2.303 0.776 1.00 95.25 105 LEU A CA 1
ATOM 762 C C . LEU A 1 105 ? 0.133 -3.339 1.908 1.00 95.25 105 LEU A C 1
ATOM 764 O O . LEU A 1 105 ? 1.016 -3.315 2.760 1.00 95.25 105 LEU A O 1
ATOM 768 N N . LEU A 1 106 ? -0.799 -4.299 1.904 1.00 95.56 106 LEU A N 1
ATOM 769 C CA . LEU A 1 106 ? -0.760 -5.397 2.883 1.00 95.56 106 LEU A CA 1
ATOM 770 C C . LEU A 1 106 ? 0.487 -6.267 2.735 1.00 95.56 106 LEU A C 1
ATOM 772 O O . LEU A 1 106 ? 1.104 -6.617 3.738 1.00 95.56 106 LEU A O 1
ATOM 776 N N . ALA A 1 107 ? 0.877 -6.595 1.501 1.00 93.44 107 ALA A N 1
ATOM 777 C CA . ALA A 1 107 ? 2.086 -7.373 1.247 1.00 93.44 107 ALA A CA 1
ATOM 778 C C . ALA A 1 107 ? 3.357 -6.623 1.683 1.00 93.44 107 ALA A C 1
ATOM 780 O O . ALA A 1 107 ? 4.323 -7.242 2.130 1.00 93.44 107 ALA A O 1
ATOM 781 N N . TYR A 1 108 ? 3.364 -5.293 1.568 1.00 94.19 108 TYR A N 1
ATOM 782 C CA . TYR A 1 108 ? 4.418 -4.443 2.115 1.00 94.19 108 TYR A CA 1
ATOM 783 C C . TYR A 1 108 ? 4.489 -4.526 3.641 1.00 94.19 108 TYR A C 1
ATOM 785 O O . TYR A 1 108 ? 5.571 -4.766 4.177 1.00 94.19 108 TYR A O 1
ATOM 793 N N . LEU A 1 109 ? 3.352 -4.398 4.329 1.00 91.62 109 LEU A N 1
ATOM 794 C CA . LEU A 1 109 ? 3.293 -4.461 5.791 1.00 91.62 109 LEU A CA 1
ATOM 795 C C . LEU A 1 109 ? 3.746 -5.822 6.339 1.00 91.62 109 LEU A C 1
ATOM 797 O O . LEU A 1 109 ? 4.532 -5.859 7.280 1.00 91.62 109 LEU A O 1
ATOM 801 N N . ASP A 1 110 ? 3.329 -6.921 5.708 1.00 90.00 110 ASP A N 1
ATOM 802 C CA . ASP A 1 110 ? 3.734 -8.286 6.085 1.00 90.00 110 ASP A CA 1
ATOM 803 C C . ASP A 1 110 ? 5.257 -8.502 5.969 1.00 90.00 110 ASP A C 1
ATOM 805 O O . ASP A 1 110 ? 5.871 -9.194 6.777 1.00 90.00 110 ASP A O 1
ATOM 809 N N . ARG A 1 111 ? 5.907 -7.853 4.991 1.00 86.25 111 ARG A N 1
ATOM 810 C CA . ARG A 1 111 ? 7.374 -7.887 4.850 1.00 86.25 111 ARG A CA 1
ATOM 811 C C . ARG A 1 111 ? 8.099 -6.975 5.833 1.00 86.25 111 ARG A C 1
ATOM 813 O O . ARG A 1 111 ? 9.229 -7.283 6.204 1.00 86.25 111 ARG A O 1
ATOM 820 N N . ALA A 1 112 ? 7.493 -5.844 6.188 1.00 78.31 112 ALA A N 1
ATOM 821 C CA . ALA A 1 112 ? 8.071 -4.874 7.113 1.00 78.31 112 ALA A CA 1
ATOM 822 C C . ALA A 1 112 ? 8.009 -5.355 8.574 1.00 78.31 112 ALA A C 1
ATOM 824 O O . ALA A 1 112 ? 8.900 -5.027 9.354 1.00 78.31 112 ALA A O 1
ATOM 825 N N . ASP A 1 113 ? 7.003 -6.161 8.926 1.00 69.06 113 ASP A N 1
ATOM 826 C CA . ASP A 1 113 ? 6.882 -6.822 10.226 1.00 69.06 113 ASP A CA 1
ATOM 827 C C . ASP A 1 113 ? 6.562 -8.323 10.060 1.00 69.06 113 ASP A C 1
ATOM 829 O O . ASP A 1 113 ? 5.408 -8.740 10.201 1.00 69.06 113 ASP A O 1
ATOM 833 N N . PRO A 1 114 ? 7.581 -9.173 9.820 1.00 58.34 114 PRO A N 1
ATOM 834 C CA . PRO A 1 114 ? 7.390 -10.616 9.657 1.00 58.34 114 PRO A CA 1
ATOM 835 C C . PRO A 1 114 ? 6.942 -11.321 10.951 1.00 58.34 114 PRO A C 1
ATOM 837 O O . PRO A 1 114 ? 6.687 -12.527 10.939 1.00 58.34 114 PRO A O 1
ATOM 840 N N . THR A 1 115 ? 6.882 -10.602 12.080 1.00 58.97 115 THR A N 1
ATOM 841 C CA . THR A 1 115 ? 6.470 -11.129 13.389 1.00 58.97 115 THR A CA 1
ATOM 842 C C . THR A 1 115 ? 5.015 -10.829 13.745 1.00 58.97 115 THR A C 1
ATOM 844 O O . THR A 1 115 ? 4.523 -11.344 14.759 1.00 58.97 115 THR A O 1
ATOM 847 N N . GLY A 1 116 ? 4.315 -10.057 12.902 1.00 51.44 116 GLY A N 1
ATOM 848 C CA . GLY A 1 116 ? 2.896 -9.736 13.027 1.00 51.44 116 GLY A CA 1
ATOM 849 C C . GLY A 1 116 ? 2.062 -11.007 13.172 1.00 51.44 116 GLY A C 1
ATOM 850 O O . GLY A 1 116 ? 1.815 -11.723 12.207 1.00 51.44 116 GLY A O 1
ATOM 851 N N . HIS A 1 117 ? 1.686 -11.317 14.413 1.00 46.53 117 HIS A N 1
ATOM 852 C CA . HIS A 1 117 ? 1.085 -12.578 14.830 1.00 46.53 117 HIS A CA 1
ATOM 853 C C . HIS A 1 117 ? -0.016 -13.060 13.883 1.00 46.53 117 HIS A C 1
ATOM 855 O O . HIS A 1 117 ? -1.118 -12.516 13.838 1.00 46.53 117 HIS A O 1
ATOM 861 N N . ARG A 1 118 ? 0.291 -14.152 13.183 1.00 40.50 118 ARG A N 1
ATOM 862 C CA . ARG A 1 118 ? -0.676 -14.997 12.492 1.00 40.50 118 ARG A CA 1
ATOM 863 C C . ARG A 1 118 ? -1.557 -15.647 13.571 1.00 40.50 118 ARG A C 1
ATOM 865 O O . ARG A 1 118 ? -1.003 -16.375 14.397 1.00 40.50 118 ARG A O 1
ATOM 872 N N . PRO A 1 119 ? -2.877 -15.396 13.629 1.00 37.72 119 PRO A N 1
ATOM 873 C CA . PRO A 1 119 ? -3.734 -16.182 14.506 1.00 37.72 119 PRO A CA 1
ATOM 874 C C . PRO A 1 119 ? -3.678 -17.644 14.039 1.00 37.72 119 PRO A C 1
ATOM 876 O O . PRO A 1 119 ? -3.814 -17.911 12.841 1.00 37.72 119 PRO A O 1
ATOM 879 N N . GLN A 1 120 ? -3.377 -18.551 14.975 1.00 37.38 120 GLN A N 1
ATOM 880 C CA . GLN A 1 120 ? -3.517 -19.997 14.779 1.00 37.38 120 GLN A CA 1
ATOM 881 C C . GLN A 1 120 ? -4.990 -20.394 14.744 1.00 37.38 120 GLN A C 1
ATOM 883 O O . GLN A 1 120 ? -5.783 -19.749 15.468 1.00 37.38 120 GLN A O 1
#

Secondary structure (DSSP, 8-state):
------------------------------PEEEE-TTT--EEEES-GGGTTSPPHHHHHHHHHHHS-HHHHHHHHHHHTT-HHHHHHHHHTSSS---TTHHHHHHHHHHHH-TTS----

Sequence (120 aa):
MTTPLSSASGGTDRATTRLPGRTSRPHHPIMVQYTCPGCGTLISVGDARRVGEPCSMCAAGQTWESLSTQDQQTILAAARHGAIAGLLAMRDLTPPIRLPHAVDLLAYLDRADPTGHRPQ

Foldseek 3Di:
DDDDDDDDDDDPPPPPPPDPDPPVPPPPQPWDWEQAPQPRDIDTDSDPVCHNPHDLLSVLVVVLVPDDPVLNVQLLVLCLVHLVRSQVSQCPDVVHDHPPSSVSNSVNVCVVCVPSDDDD

pLDDT: mean 78.79, std 21.39, range [34.22, 98.19]

Radius of gyration: 29.52 Å; chains: 1; bounding box: 79×49×72 Å

Organism: NCBI:txid35754